Protein AF-A0A7C5CT24-F1 (afdb_monomer_lite)

Radius of gyration: 17.83 Å; chains: 1; bounding box: 37×50×29 Å

Structure (mmCIF, N/CA/C/O backbone):
data_AF-A0A7C5CT24-F1
#
_entry.id   AF-A0A7C5CT24-F1
#
loop_
_atom_site.group_PDB
_atom_site.id
_atom_site.type_symbol
_atom_site.label_atom_id
_atom_site.label_alt_id
_atom_site.label_comp_id
_atom_site.label_asym_id
_atom_site.label_entity_id
_atom_site.label_seq_id
_atom_site.pdbx_PDB_ins_code
_atom_site.Cartn_x
_atom_site.Cartn_y
_atom_site.Cartn_z
_atom_site.occupancy
_atom_site.B_iso_or_equiv
_atom_site.auth_seq_id
_atom_site.auth_comp_id
_atom_site.auth_asym_id
_atom_site.auth_atom_id
_atom_site.pdbx_PDB_model_num
ATOM 1 N N . MET A 1 1 ? 10.557 -3.848 13.029 1.00 84.88 1 MET A N 1
ATOM 2 C CA . MET A 1 1 ? 10.950 -2.708 12.171 1.00 84.88 1 MET A CA 1
ATOM 3 C C . MET A 1 1 ? 10.621 -3.133 10.761 1.00 84.88 1 MET A C 1
ATOM 5 O O . MET A 1 1 ? 10.932 -4.266 10.422 1.00 84.88 1 MET A O 1
ATOM 9 N N . THR A 1 2 ? 9.916 -2.293 10.012 1.00 94.75 2 THR A N 1
ATOM 10 C CA . THR A 1 2 ? 9.518 -2.604 8.637 1.00 94.75 2 THR A CA 1
ATOM 11 C C . THR A 1 2 ? 10.653 -2.222 7.694 1.00 94.75 2 THR A C 1
ATOM 13 O O . THR A 1 2 ? 11.115 -1.081 7.748 1.00 94.75 2 THR A O 1
ATOM 16 N N . ASP A 1 3 ? 11.078 -3.157 6.847 1.00 96.69 3 ASP A N 1
ATOM 17 C CA . ASP A 1 3 ? 12.137 -2.923 5.865 1.00 96.69 3 ASP A CA 1
ATOM 18 C C . ASP A 1 3 ? 11.528 -2.597 4.502 1.00 96.69 3 ASP A C 1
ATOM 20 O O . ASP A 1 3 ? 10.592 -3.255 4.040 1.00 96.69 3 ASP A O 1
ATOM 24 N N . PHE A 1 4 ? 12.077 -1.571 3.857 1.00 96.75 4 PHE A N 1
ATOM 25 C CA . PHE A 1 4 ? 11.606 -1.046 2.582 1.00 96.75 4 PHE A CA 1
ATOM 26 C C . PHE A 1 4 ? 12.713 -1.170 1.543 1.00 96.75 4 PHE A C 1
ATOM 28 O O . PHE A 1 4 ? 13.830 -0.701 1.758 1.00 96.75 4 PHE A O 1
ATOM 35 N N . MET A 1 5 ? 12.397 -1.773 0.402 1.00 96.94 5 MET A N 1
ATOM 36 C CA . MET A 1 5 ? 13.337 -1.971 -0.696 1.00 96.94 5 MET A CA 1
ATOM 37 C C . MET A 1 5 ? 12.709 -1.495 -2.000 1.00 96.94 5 MET A C 1
ATOM 39 O O . MET A 1 5 ? 11.675 -2.010 -2.423 1.00 96.94 5 MET A O 1
ATOM 43 N N . LEU A 1 6 ? 13.345 -0.519 -2.645 1.00 95.56 6 LEU A N 1
ATOM 44 C CA . LEU A 1 6 ? 12.968 -0.088 -3.987 1.00 95.56 6 LEU A CA 1
ATOM 45 C C . LEU A 1 6 ? 13.589 -1.043 -5.010 1.00 95.56 6 LEU A C 1
ATOM 47 O O . LEU A 1 6 ? 14.788 -1.313 -4.957 1.00 95.56 6 LEU A O 1
ATOM 51 N N . ASN A 1 7 ? 12.784 -1.551 -5.935 1.00 94.56 7 ASN A N 1
ATOM 52 C CA . ASN A 1 7 ? 13.227 -2.445 -6.997 1.00 94.56 7 ASN A CA 1
ATOM 53 C C . ASN A 1 7 ? 12.831 -1.869 -8.359 1.00 94.56 7 ASN A C 1
ATOM 55 O O . ASN A 1 7 ? 11.684 -1.478 -8.531 1.00 94.56 7 ASN A O 1
ATOM 59 N N . GLY A 1 8 ? 13.756 -1.851 -9.318 1.00 91.88 8 GLY A N 1
ATOM 60 C CA . GLY A 1 8 ? 13.543 -1.297 -10.656 1.00 91.88 8 GLY A CA 1
ATOM 61 C C . GLY A 1 8 ? 14.004 0.158 -10.777 1.00 91.88 8 GLY A C 1
ATOM 62 O O . GLY A 1 8 ? 13.956 0.923 -9.819 1.00 91.88 8 GLY A O 1
ATOM 63 N N . GLU A 1 9 ? 14.484 0.531 -11.966 1.00 89.12 9 GLU A N 1
ATOM 64 C CA . GLU A 1 9 ? 15.034 1.873 -12.227 1.00 89.12 9 GLU A CA 1
ATOM 65 C C . GLU A 1 9 ? 14.036 2.798 -12.933 1.00 89.12 9 GLU A C 1
ATOM 67 O O . GLU A 1 9 ? 13.891 3.959 -12.561 1.00 89.12 9 GLU A O 1
ATOM 72 N N . LYS A 1 10 ? 13.338 2.292 -13.957 1.00 92.81 10 LYS A N 1
ATOM 73 C CA . LYS A 1 10 ? 12.408 3.087 -14.776 1.00 92.81 10 LYS A CA 1
ATOM 74 C C . LYS A 1 10 ? 10.961 3.007 -14.283 1.00 92.81 10 LYS A C 1
ATOM 76 O O . LYS A 1 10 ? 10.264 4.015 -14.281 1.00 92.81 10 LYS A O 1
ATOM 81 N N . GLU A 1 11 ? 10.534 1.818 -13.866 1.00 91.31 11 GLU A N 1
ATOM 82 C CA . GLU A 1 11 ? 9.213 1.541 -13.290 1.00 91.31 11 GLU A CA 1
ATOM 83 C C . GLU A 1 11 ? 9.428 0.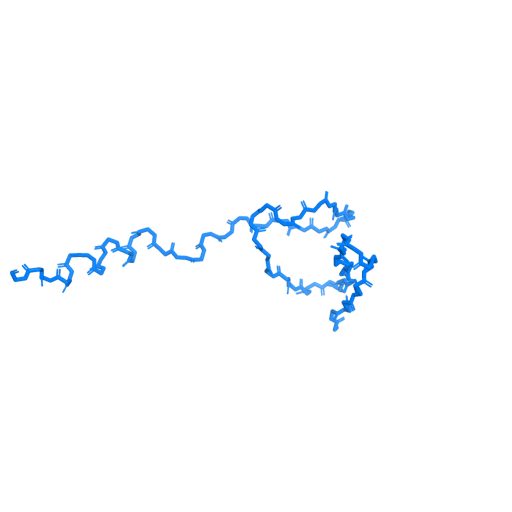836 -11.948 1.00 91.31 11 GLU A C 1
ATOM 85 O O . GLU A 1 11 ? 9.513 -0.394 -11.903 1.00 91.31 11 GLU A O 1
ATOM 90 N N . PRO A 1 12 ? 9.657 1.607 -10.872 1.00 93.69 12 PRO A N 1
ATOM 91 C CA . PRO A 1 12 ? 10.035 1.027 -9.603 1.00 93.69 12 PRO A CA 1
ATOM 92 C C . PRO A 1 12 ? 8.829 0.468 -8.841 1.00 93.69 12 PRO A C 1
ATOM 94 O O . PRO A 1 12 ? 7.746 1.051 -8.827 1.00 93.69 12 PRO A O 1
ATOM 97 N N . PHE A 1 13 ? 9.067 -0.618 -8.115 1.00 94.44 13 PHE A N 1
ATOM 98 C CA . PHE A 1 13 ? 8.155 -1.202 -7.142 1.00 94.44 13 PHE A CA 1
ATOM 99 C C . PHE A 1 13 ? 8.755 -1.120 -5.744 1.00 94.44 13 PHE A C 1
ATOM 101 O O . PHE A 1 13 ? 9.969 -1.233 -5.561 1.00 94.44 13 PHE A O 1
ATOM 108 N N . LEU A 1 14 ? 7.892 -0.963 -4.745 1.00 95.88 14 LEU A N 1
ATOM 109 C CA . LEU A 1 14 ? 8.286 -0.993 -3.345 1.00 95.88 14 LEU A CA 1
ATOM 110 C C . LEU A 1 14 ? 7.997 -2.378 -2.763 1.00 95.88 14 LEU A C 1
ATOM 112 O O . LEU A 1 14 ? 6.841 -2.775 -2.630 1.00 95.88 14 LEU A O 1
ATOM 116 N N . ILE A 1 15 ? 9.051 -3.104 -2.401 1.00 95.75 15 ILE A N 1
ATOM 117 C CA . ILE A 1 15 ? 8.951 -4.351 -1.643 1.00 95.75 15 ILE A CA 1
ATOM 118 C C . ILE A 1 15 ? 9.029 -3.996 -0.161 1.00 95.75 15 ILE A C 1
ATOM 120 O O . ILE A 1 15 ? 9.947 -3.296 0.270 1.00 95.75 15 ILE A O 1
ATOM 124 N N . ILE A 1 16 ? 8.061 -4.480 0.613 1.00 96.31 16 ILE A N 1
ATOM 125 C CA . ILE A 1 16 ? 7.934 -4.178 2.038 1.00 96.31 16 ILE A CA 1
ATOM 126 C C . ILE A 1 16 ? 7.985 -5.485 2.823 1.00 96.31 16 ILE A C 1
ATOM 128 O O . ILE A 1 16 ? 7.142 -6.361 2.630 1.00 96.31 16 ILE A O 1
ATOM 132 N N . GLN A 1 17 ? 8.956 -5.605 3.726 1.00 95.88 17 GLN A N 1
ATOM 133 C CA . GLN A 1 17 ? 9.040 -6.708 4.677 1.00 95.88 17 GLN A CA 1
ATOM 134 C C . GLN A 1 17 ? 8.428 -6.261 6.006 1.00 95.88 17 GLN A C 1
ATOM 136 O O . GLN A 1 17 ? 8.898 -5.314 6.639 1.00 95.88 17 GLN A O 1
ATOM 141 N N . MET A 1 18 ? 7.368 -6.947 6.426 1.00 95.69 18 MET A N 1
ATOM 142 C CA . MET A 1 18 ? 6.620 -6.631 7.641 1.00 95.69 18 MET A CA 1
ATOM 143 C C . MET A 1 18 ? 6.780 -7.749 8.667 1.00 95.69 18 MET A C 1
ATOM 145 O O . MET A 1 18 ? 6.744 -8.928 8.317 1.00 95.69 18 MET A O 1
ATOM 149 N N . ASN A 1 19 ? 6.910 -7.382 9.940 1.00 95.38 19 ASN A N 1
ATOM 150 C CA . ASN A 1 19 ? 6.773 -8.323 11.047 1.00 95.38 19 ASN A CA 1
ATOM 151 C C . ASN A 1 19 ? 5.330 -8.333 11.557 1.00 95.38 19 ASN A C 1
ATOM 153 O O . ASN A 1 19 ? 4.535 -7.436 11.267 1.00 95.38 19 ASN A O 1
ATOM 157 N N . GLN A 1 20 ? 4.987 -9.334 12.367 1.00 94.12 20 GLN A N 1
ATOM 158 C CA . GLN A 1 20 ? 3.667 -9.395 12.981 1.00 94.12 20 GLN A CA 1
ATOM 159 C C . GLN A 1 20 ? 3.382 -8.129 13.804 1.00 94.12 20 GLN A C 1
ATOM 161 O O . GLN A 1 20 ? 4.148 -7.761 14.691 1.00 94.12 20 GLN A O 1
ATOM 166 N N . GLY A 1 21 ? 2.251 -7.485 13.510 1.00 94.56 21 GLY A N 1
ATOM 167 C CA . GLY A 1 21 ? 1.813 -6.255 14.171 1.00 94.56 21 GLY A CA 1
ATOM 168 C C . GLY A 1 21 ? 2.255 -4.960 13.484 1.00 94.56 21 GLY A C 1
ATOM 169 O O . GLY A 1 21 ? 1.684 -3.911 13.797 1.00 94.56 21 GLY A O 1
ATOM 170 N N . ASP A 1 22 ? 3.189 -5.019 12.528 1.00 95.69 22 ASP A N 1
ATOM 171 C CA . ASP A 1 22 ? 3.550 -3.865 11.704 1.00 95.69 22 ASP A CA 1
ATOM 172 C C . ASP A 1 22 ? 2.355 -3.431 10.835 1.00 95.69 22 ASP A C 1
ATOM 174 O O . ASP A 1 22 ? 1.496 -4.233 10.456 1.00 95.69 22 ASP A O 1
ATOM 178 N N . LYS A 1 23 ? 2.287 -2.135 10.518 1.00 92.94 23 LYS A N 1
ATOM 179 C CA . LYS A 1 23 ? 1.228 -1.550 9.686 1.00 92.94 23 LYS A CA 1
ATOM 180 C C . LYS A 1 23 ? 1.829 -0.563 8.701 1.00 92.94 23 LYS A C 1
ATOM 182 O O . LYS A 1 23 ? 2.603 0.305 9.095 1.00 92.94 23 LYS A O 1
ATOM 187 N N . VAL A 1 24 ? 1.401 -0.656 7.447 1.00 92.06 24 VAL A N 1
ATOM 188 C CA . VAL A 1 24 ? 1.729 0.304 6.393 1.00 92.06 24 VAL A CA 1
ATOM 189 C C . VAL A 1 24 ? 0.433 0.847 5.810 1.00 92.06 24 VAL A C 1
ATOM 191 O O . VAL A 1 24 ? -0.538 0.113 5.641 1.00 92.06 24 VAL A O 1
ATOM 194 N N . PHE A 1 25 ? 0.419 2.148 5.535 1.00 90.81 25 PHE A N 1
ATOM 195 C CA . PHE A 1 25 ? -0.674 2.808 4.834 1.00 90.81 25 PHE A CA 1
ATOM 196 C C . PHE A 1 25 ? -0.240 3.066 3.401 1.00 90.81 25 PHE A C 1
ATOM 198 O O . PHE A 1 25 ? 0.859 3.565 3.169 1.00 90.81 25 PHE A O 1
ATOM 205 N N . ALA A 1 26 ? -1.116 2.736 2.466 1.00 88.38 26 ALA A N 1
ATOM 206 C CA . ALA A 1 26 ? -0.904 2.943 1.048 1.00 88.38 26 ALA A CA 1
ATOM 207 C C . ALA A 1 26 ? -2.212 3.442 0.422 1.00 88.38 26 ALA A C 1
ATOM 209 O O . ALA A 1 26 ? -3.275 3.358 1.049 1.00 88.38 26 ALA A O 1
ATOM 210 N N . GLU A 1 27 ? -2.132 3.999 -0.781 1.00 87.12 27 GLU A N 1
ATOM 211 C CA . GLU A 1 27 ? -3.331 4.358 -1.534 1.00 87.12 27 GLU A CA 1
ATOM 212 C C . GLU A 1 27 ? -4.076 3.087 -1.963 1.00 87.12 27 GLU A C 1
ATOM 214 O O . GLU A 1 27 ? -3.474 2.021 -2.113 1.00 87.12 27 GLU A O 1
ATOM 219 N N . SER A 1 28 ? -5.395 3.182 -2.144 1.00 79.94 28 SER A N 1
ATOM 220 C CA . SER A 1 28 ? -6.247 2.014 -2.414 1.00 79.94 28 SER A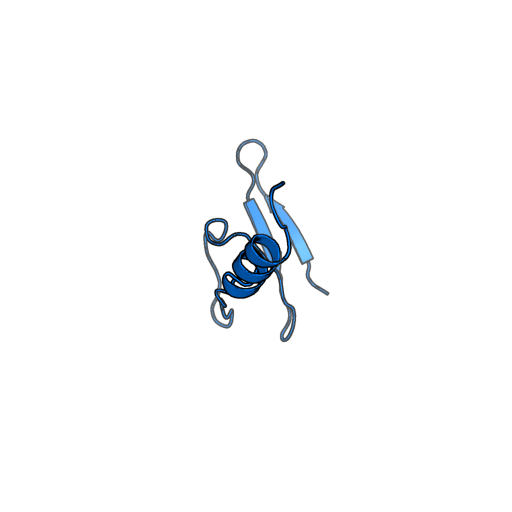 CA 1
ATOM 221 C C . SER A 1 28 ? -5.799 1.193 -3.631 1.00 79.94 28 SER A C 1
ATOM 223 O O . SER A 1 28 ? -5.948 -0.025 -3.615 1.00 79.94 28 SER A O 1
ATOM 225 N N . ASP A 1 29 ? -5.197 1.843 -4.632 1.00 85.25 29 ASP A N 1
ATOM 226 C CA . ASP A 1 29 ? -4.810 1.226 -5.906 1.00 85.25 29 ASP A CA 1
ATOM 227 C C . ASP A 1 29 ? -3.291 1.010 -6.051 1.00 85.25 29 ASP A C 1
ATOM 229 O O . ASP A 1 29 ? -2.811 0.654 -7.125 1.00 85.25 29 ASP A O 1
ATOM 233 N N . SER A 1 30 ? -2.502 1.211 -4.987 1.00 89.19 30 SER A N 1
ATOM 234 C CA . SER A 1 30 ? -1.038 1.070 -5.060 1.00 89.19 30 SER A CA 1
ATOM 235 C C . SER A 1 30 ? -0.521 -0.334 -4.721 1.00 89.19 30 SER A C 1
ATOM 237 O O . SER A 1 30 ? 0.683 -0.580 -4.791 1.00 89.19 30 SER A O 1
ATOM 239 N N . LEU A 1 31 ? -1.396 -1.255 -4.303 1.00 91.25 31 LEU A N 1
ATOM 240 C CA . LEU A 1 31 ? -1.010 -2.623 -3.951 1.00 91.25 31 LEU A CA 1
ATOM 241 C C . LEU A 1 31 ? -1.063 -3.535 -5.184 1.00 91.25 31 LEU A C 1
ATOM 243 O O . LEU A 1 31 ? -2.124 -3.748 -5.758 1.00 91.25 31 LEU A O 1
ATOM 247 N N . LEU A 1 32 ? 0.078 -4.124 -5.544 1.00 91.06 32 LEU A N 1
ATOM 248 C CA . LEU A 1 32 ? 0.180 -5.075 -6.660 1.00 91.06 32 LEU A CA 1
ATOM 249 C C . LEU A 1 32 ? 0.013 -6.530 -6.225 1.00 91.06 32 LEU A C 1
ATOM 251 O O . LEU A 1 32 ? -0.706 -7.294 -6.863 1.00 91.06 32 LEU A O 1
ATOM 255 N N . ALA A 1 33 ? 0.709 -6.925 -5.160 1.00 92.25 33 ALA A N 1
ATOM 256 C CA . ALA A 1 33 ? 0.713 -8.292 -4.661 1.00 92.25 33 ALA A CA 1
ATOM 257 C C . ALA A 1 33 ? 1.040 -8.324 -3.166 1.00 92.25 33 ALA A C 1
ATOM 259 O O . ALA A 1 33 ? 1.700 -7.426 -2.641 1.00 92.25 33 ALA A O 1
ATOM 260 N N . MET A 1 34 ? 0.600 -9.387 -2.494 1.00 94.12 34 MET A N 1
ATOM 261 C CA . MET A 1 34 ? 0.884 -9.650 -1.085 1.00 94.12 34 MET A CA 1
ATOM 262 C C . MET A 1 34 ? 1.128 -11.142 -0.852 1.00 94.12 34 MET A C 1
ATOM 264 O O . MET A 1 34 ? 0.676 -11.980 -1.631 1.00 94.12 34 MET A O 1
ATOM 268 N N . GLN A 1 35 ? 1.850 -11.456 0.222 1.00 91.56 35 GLN A N 1
ATOM 269 C CA . GLN A 1 35 ? 1.985 -12.821 0.728 1.00 91.56 35 GLN A CA 1
ATOM 270 C C . GLN A 1 35 ? 0.862 -13.139 1.723 1.00 91.56 35 GLN A C 1
ATOM 272 O O . GLN A 1 35 ? 0.207 -12.235 2.251 1.00 91.56 35 GLN A O 1
ATOM 277 N N . ASP A 1 36 ? 0.667 -14.429 1.998 1.00 92.88 36 ASP A N 1
ATOM 278 C CA . ASP A 1 36 ? -0.280 -14.895 3.008 1.00 92.88 36 ASP A CA 1
ATOM 279 C C . ASP A 1 36 ? 0.016 -14.284 4.387 1.00 92.88 36 ASP A C 1
ATOM 281 O O . ASP A 1 36 ? 1.166 -14.072 4.771 1.00 92.88 36 ASP A O 1
ATOM 285 N N . GLY A 1 37 ? -1.042 -14.013 5.155 1.00 90.94 37 GLY A N 1
ATOM 286 C CA . GLY A 1 37 ? -0.938 -13.424 6.495 1.00 90.94 37 GLY A CA 1
ATOM 287 C C . GLY A 1 37 ? -0.957 -11.891 6.536 1.00 90.94 37 GLY A C 1
ATOM 288 O O . GLY A 1 37 ? -0.928 -11.324 7.629 1.00 90.94 37 GLY A O 1
ATOM 289 N N . ILE A 1 38 ? -1.063 -11.216 5.387 1.00 92.19 38 ILE A N 1
ATOM 290 C CA . ILE A 1 38 ? -1.299 -9.769 5.307 1.00 92.19 38 ILE A CA 1
ATOM 291 C C . ILE A 1 38 ? -2.804 -9.480 5.239 1.00 92.19 38 ILE A C 1
ATOM 293 O O . ILE A 1 38 ? -3.523 -10.023 4.403 1.00 92.19 38 ILE A O 1
ATOM 297 N N . GLU A 1 39 ? -3.286 -8.600 6.119 1.00 92.19 39 GLU A N 1
ATOM 298 C CA . GLU A 1 39 ? -4.679 -8.142 6.141 1.00 92.19 39 GLU A CA 1
ATOM 299 C C . GLU A 1 39 ? -4.780 -6.731 5.539 1.00 92.19 39 GLU A C 1
ATOM 301 O O . GLU A 1 39 ? -4.201 -5.780 6.067 1.00 92.19 39 GLU A O 1
ATOM 306 N N . VAL A 1 40 ? -5.552 -6.576 4.458 1.00 89.06 40 VAL A N 1
ATOM 307 C CA . VAL A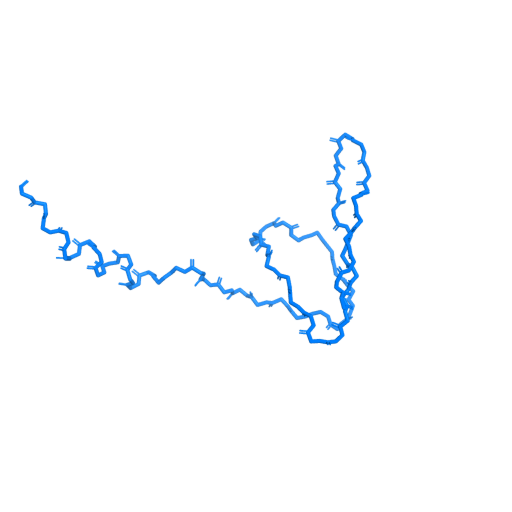 1 40 ? -5.825 -5.268 3.841 1.00 89.06 40 VAL A CA 1
ATOM 308 C C . VAL A 1 40 ? -7.125 -4.700 4.404 1.00 89.06 40 VAL A C 1
ATOM 310 O O . VAL A 1 40 ? -8.193 -5.291 4.256 1.00 89.06 40 VAL A O 1
ATOM 313 N N . LYS A 1 41 ? -7.045 -3.524 5.035 1.00 87.38 41 LYS A N 1
ATOM 314 C CA . LYS A 1 41 ? -8.214 -2.788 5.539 1.00 87.38 41 LYS A CA 1
ATOM 315 C C . LYS A 1 41 ? -8.419 -1.524 4.726 1.00 87.38 41 LYS A C 1
ATOM 317 O O . LYS A 1 41 ? -7.604 -0.608 4.795 1.00 87.38 41 LYS A O 1
ATOM 322 N N . GLY A 1 42 ? -9.549 -1.438 4.028 1.00 78.62 42 GLY A N 1
ATOM 323 C CA . GLY A 1 42 ? -10.021 -0.177 3.468 1.00 78.62 42 GLY A CA 1
ATOM 324 C C . GLY A 1 42 ? -10.415 0.766 4.602 1.00 78.62 42 GLY A C 1
ATOM 325 O O . GLY A 1 42 ? -11.503 0.647 5.161 1.00 78.62 42 GLY A O 1
ATOM 326 N N . GLN A 1 43 ? -9.528 1.685 4.984 1.00 68.25 43 GLN A N 1
ATOM 327 C CA . GLN A 1 43 ? -9.865 2.757 5.918 1.00 68.25 43 GLN A CA 1
ATOM 328 C C . GLN A 1 43 ? -10.050 4.060 5.148 1.00 68.25 43 GLN A C 1
ATOM 330 O O . GLN A 1 43 ? -9.086 4.635 4.648 1.00 68.25 43 GLN A O 1
ATOM 335 N N . MET A 1 44 ? -11.283 4.569 5.107 1.00 63.00 44 MET A N 1
ATOM 336 C CA . MET A 1 44 ? -11.541 5.938 4.658 1.00 63.00 44 MET A CA 1
ATOM 337 C C . MET A 1 44 ? -10.905 6.910 5.665 1.00 63.00 44 MET A C 1
ATOM 339 O O . MET A 1 44 ? -11.474 7.195 6.720 1.00 63.00 44 MET A O 1
ATOM 343 N N . ARG A 1 45 ? -9.693 7.403 5.382 1.00 63.03 45 ARG A N 1
ATOM 344 C CA . ARG A 1 45 ? -9.032 8.436 6.198 1.00 63.03 45 ARG A CA 1
ATOM 345 C C . ARG A 1 45 ? -9.589 9.805 5.812 1.00 63.03 45 ARG A C 1
ATOM 347 O O . ARG A 1 45 ? -8.986 10.554 5.059 1.00 63.03 45 ARG A O 1
ATOM 354 N N . GLY A 1 46 ? -10.782 10.097 6.314 1.00 66.25 46 GLY A N 1
ATOM 355 C CA . GLY A 1 46 ? -11.520 11.318 6.014 1.00 66.25 46 GLY A CA 1
ATOM 356 C C . GLY A 1 46 ? -13.005 11.056 6.179 1.00 66.25 46 GLY A C 1
ATOM 357 O O . GLY A 1 46 ? -13.598 10.296 5.420 1.00 66.25 46 GLY A O 1
ATOM 358 N N . GLY A 1 47 ? -13.604 11.636 7.216 1.00 68.31 47 GLY A N 1
ATOM 359 C CA . GLY A 1 47 ? -15.027 11.461 7.457 1.00 68.31 47 GLY A CA 1
ATOM 360 C C . GLY A 1 47 ? -15.807 12.192 6.376 1.00 68.31 47 GLY A C 1
ATOM 361 O O . GLY A 1 47 ? -15.796 13.415 6.371 1.00 68.31 47 GLY A O 1
ATOM 362 N N . PHE A 1 48 ? -16.533 11.471 5.523 1.00 67.56 48 PHE A N 1
ATOM 363 C CA . PHE A 1 48 ? -17.608 12.054 4.710 1.00 67.56 48 PHE A CA 1
ATOM 364 C C . PHE A 1 48 ? -18.498 12.973 5.571 1.00 67.56 48 PHE A C 1
ATOM 366 O O . PHE A 1 48 ? -18.783 14.116 5.221 1.00 67.56 48 PHE A O 1
ATOM 373 N N . LEU A 1 49 ? -18.796 12.519 6.791 1.00 69.75 49 LEU A N 1
ATOM 374 C CA . LEU A 1 49 ? -19.479 13.304 7.815 1.00 69.75 49 LEU A CA 1
ATOM 375 C C . LEU A 1 49 ? -18.676 14.524 8.294 1.00 69.75 49 LEU A C 1
ATOM 377 O O . LEU A 1 49 ? -19.262 15.579 8.497 1.00 69.75 49 LEU A O 1
ATOM 381 N N . SER A 1 50 ? -17.349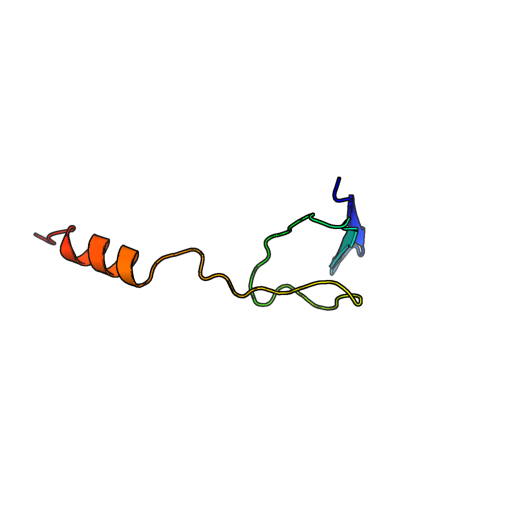 14.433 8.447 1.00 74.38 50 SER A N 1
ATOM 382 C CA . SER A 1 50 ? -16.530 15.582 8.861 1.00 74.38 50 SER A CA 1
ATOM 383 C C . SER A 1 50 ? -16.372 16.618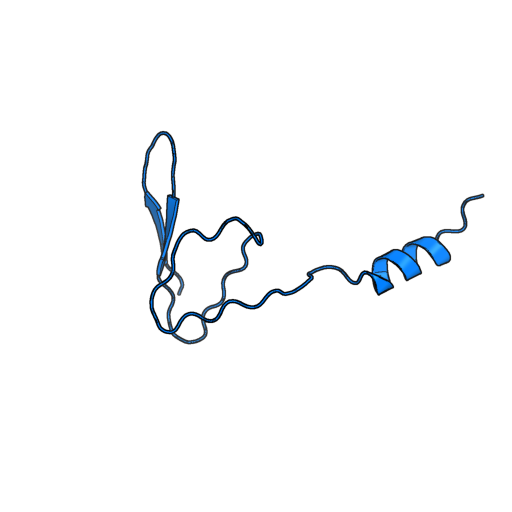 7.746 1.00 74.38 50 SER A C 1
ATOM 385 O O . SER A 1 50 ? -16.300 17.806 8.042 1.00 74.38 50 SER A O 1
ATOM 387 N N . SER A 1 51 ? -16.354 16.206 6.473 1.00 74.88 51 SER A N 1
ATOM 388 C CA . SER A 1 51 ? -16.438 17.129 5.335 1.00 74.88 51 SER A CA 1
ATOM 389 C C . SER A 1 51 ? -17.799 17.801 5.237 1.00 74.88 51 SER A C 1
ATOM 391 O O . SER A 1 51 ? -17.836 19.001 4.994 1.00 74.88 51 SER A O 1
ATOM 393 N N . MET A 1 52 ? -18.893 17.077 5.499 1.00 78.81 52 MET A N 1
ATOM 394 C CA . MET A 1 52 ? -20.217 17.693 5.584 1.00 78.81 52 MET A CA 1
ATOM 395 C C . MET A 1 52 ? -20.259 18.710 6.723 1.00 78.81 52 MET A C 1
ATOM 397 O O . MET A 1 52 ? -20.649 19.842 6.492 1.00 78.81 52 MET A O 1
ATOM 401 N N . MET A 1 53 ? -19.777 18.360 7.919 1.00 79.44 53 MET A N 1
ATOM 402 C CA . MET A 1 53 ? -19.772 19.263 9.077 1.00 79.44 53 MET A CA 1
ATOM 403 C C . MET A 1 53 ? -18.946 20.532 8.836 1.00 79.44 53 MET A C 1
ATOM 405 O O . MET A 1 53 ? -19.373 21.613 9.219 1.00 79.44 53 MET A O 1
ATOM 409 N N . ARG A 1 54 ? -17.804 20.425 8.139 1.00 80.81 54 ARG A N 1
ATOM 410 C CA . ARG A 1 54 ? -17.044 21.603 7.691 1.00 80.81 54 ARG A CA 1
ATOM 411 C C . ARG A 1 54 ? -17.826 22.458 6.694 1.00 80.81 54 ARG A C 1
ATOM 413 O O . ARG A 1 54 ? -17.748 23.671 6.797 1.00 80.81 54 ARG A O 1
ATOM 420 N N . ALA A 1 55 ? -18.575 21.849 5.776 1.00 77.75 55 ALA A N 1
ATOM 421 C CA . ALA A 1 55 ? -19.410 22.580 4.825 1.00 77.75 55 ALA A CA 1
ATOM 422 C C . ALA A 1 55 ? -20.603 23.279 5.500 1.00 77.75 55 ALA A C 1
ATOM 424 O O . ALA A 1 55 ? -20.971 24.360 5.074 1.00 77.75 55 ALA A O 1
ATOM 425 N N . VAL A 1 56 ? -21.184 22.705 6.565 1.00 80.25 56 VAL A N 1
ATOM 426 C CA . VAL A 1 56 ? -22.288 23.362 7.299 1.00 80.25 56 VAL A CA 1
ATOM 427 C C . VAL A 1 56 ? -21.789 24.445 8.263 1.00 80.25 56 VAL A C 1
ATOM 429 O O . VAL A 1 56 ? -22.508 25.397 8.528 1.00 80.25 56 VAL A O 1
ATOM 432 N N . SER A 1 57 ? -20.584 24.298 8.827 1.00 77.94 57 SER A N 1
ATOM 433 C CA . SER A 1 57 ? -19.982 25.301 9.726 1.00 77.94 57 SER A CA 1
ATOM 434 C C . SER A 1 57 ? -19.195 26.396 9.002 1.00 77.94 57 SER A C 1
ATOM 436 O O . SER A 1 57 ? -18.855 27.398 9.622 1.00 77.94 57 SER A O 1
ATOM 438 N N . SER A 1 58 ? -18.877 26.204 7.724 1.00 67.00 58 SER A N 1
ATOM 439 C CA . SER A 1 58 ? -18.428 27.270 6.836 1.00 67.00 58 SER A CA 1
ATOM 440 C C . SER A 1 58 ? -19.680 27.928 6.269 1.00 67.00 58 SER A C 1
ATOM 442 O O . SER A 1 58 ? -20.155 27.522 5.216 1.00 67.00 58 SER A O 1
ATOM 444 N N . GLU A 1 59 ? -20.254 28.891 6.986 1.00 63.28 59 GLU A N 1
ATOM 445 C CA . GLU A 1 59 ? -21.213 29.813 6.374 1.00 63.28 59 GLU A CA 1
ATOM 446 C C . GLU A 1 59 ? -20.490 30.492 5.195 1.00 63.28 59 GLU A C 1
ATOM 448 O O . GLU A 1 59 ? -19.490 31.184 5.383 1.00 63.28 59 GLU A O 1
ATOM 453 N N . GLU A 1 60 ? -20.907 30.183 3.966 1.00 59.16 60 GLU A N 1
ATOM 454 C CA . GLU A 1 60 ? -20.585 31.011 2.804 1.00 59.16 60 GLU A CA 1
ATOM 455 C C . GLU A 1 60 ? -21.401 32.307 2.959 1.00 59.16 60 GLU A C 1
ATOM 457 O O . GLU A 1 60 ? -22.633 32.243 2.972 1.00 59.16 60 GLU A O 1
ATOM 462 N N . ASP A 1 61 ? -20.718 33.444 3.150 1.00 48.53 61 ASP A N 1
ATOM 463 C CA . ASP A 1 61 ? -21.298 34.798 3.040 1.00 48.53 61 ASP A CA 1
ATOM 464 C C . ASP A 1 61 ? -21.798 35.083 1.610 1.00 48.53 61 ASP A C 1
ATOM 466 O O . ASP A 1 61 ? -21.064 34.759 0.642 1.00 48.53 61 ASP A O 1
#

Secondary structure (DSSP, 8-state):
--EEEEE-SSS-EEEEE--TT------TT------TTPPP----SS-HHHHHHHHHHS---

Foldseek 3Di:
DKDWDWDDDPDIDIDIDDDPPDDDDDPPPNDDDDDPPDDDDPDPPDDPVVVVVVVVVPPDD

pLDDT: mean 85.09, std 11.73, range [48.53, 96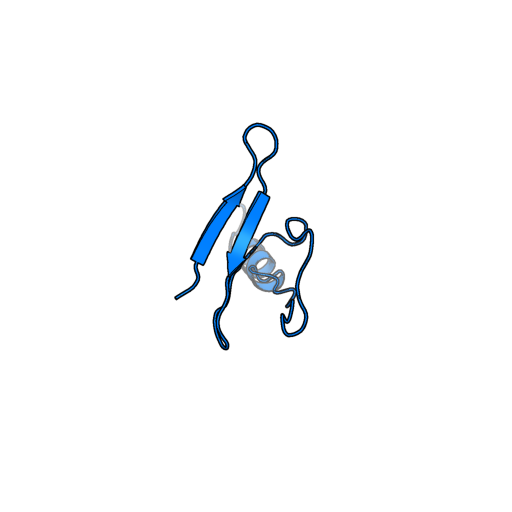.94]

Sequence (61 aa):
MTDFMLNGEKEPFLIIQMNQGDKVFAESDSLLAMQDGIEVKGQMRGGFLSSMMRAVSSEED